Protein AF-A0A937C5E1-F1 (afdb_monomer)

Foldseek 3Di:
DWFWDADQQRTPFTWDWDQDPPAWIFTDGLVQWDFPDRPPWTWTARPVQRKIWIWHDDPFKIWIDIDSRVVRTPGRVVVVDDIDIGGNVPSDRD

Sequence (94 aa):
MLDLQVTKAEVKRFSAEVNIPKQGLCRFDMKNFQQTALLPNVVLTDVASGCVVRMWEQEKSVTVAFNACQSMCGGDAFSYLWPIVVDTRNGRCS

Solvent-accessible surface area (backbone atoms only — not comparable to full-atom values): 5261 Å² total; per-residue (Å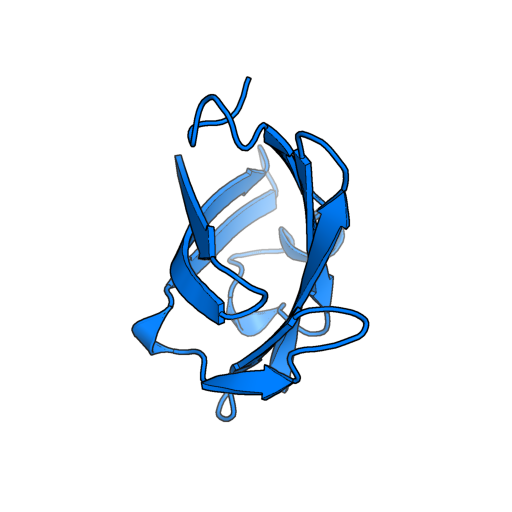²): 90,58,42,62,40,72,57,96,57,37,80,79,44,46,35,39,41,52,78,39,94,94,34,33,39,32,58,47,54,47,92,63,43,43,79,78,40,44,74,96,41,26,28,34,35,20,84,89,73,58,22,34,40,39,35,40,84,51,101,60,33,34,42,40,38,78,40,68,42,55,90,42,24,39,83,59,20,49,88,70,62,69,69,46,74,37,45,66,88,61,46,45,73,132

Structure (mmCIF, N/CA/C/O backbone):
data_AF-A0A937C5E1-F1
#
_entry.id   AF-A0A937C5E1-F1
#
loop_
_atom_site.group_PDB
_atom_site.id
_atom_site.type_symbol
_atom_site.label_atom_id
_atom_site.label_alt_id
_atom_site.label_comp_id
_atom_site.label_asym_id
_atom_site.label_entity_id
_atom_site.label_seq_id
_atom_site.pdbx_PDB_ins_code
_atom_site.Cartn_x
_atom_site.Cartn_y
_atom_site.Cartn_z
_atom_site.occupancy
_atom_site.B_iso_or_equiv
_atom_site.auth_seq_id
_atom_site.auth_comp_id
_atom_site.auth_asym_id
_atom_site.auth_atom_id
_atom_site.pdbx_PDB_model_num
ATOM 1 N N . MET A 1 1 ? 5.158 11.076 -0.513 1.00 76.81 1 MET A N 1
ATOM 2 C CA . MET A 1 1 ? 4.165 11.624 0.448 1.00 76.81 1 MET A CA 1
ATOM 3 C C . MET A 1 1 ? 3.212 10.512 0.854 1.00 76.81 1 MET A C 1
ATOM 5 O O . MET A 1 1 ? 2.848 9.737 -0.018 1.00 76.81 1 MET A O 1
ATOM 9 N N . LEU A 1 2 ? 2.815 10.424 2.126 1.00 86.62 2 LEU A N 1
ATOM 10 C CA . LEU A 1 2 ? 1.850 9.431 2.609 1.00 86.62 2 LEU A CA 1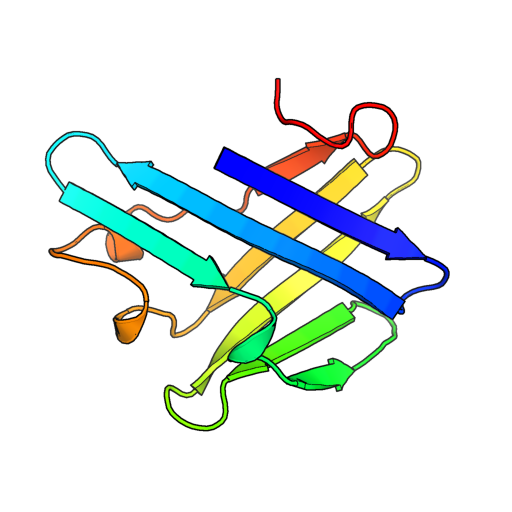
ATOM 11 C C . LEU A 1 2 ? 0.641 10.118 3.256 1.00 86.62 2 LEU A C 1
ATOM 13 O O . LEU A 1 2 ? 0.832 10.989 4.100 1.00 86.62 2 LEU A O 1
ATOM 17 N N . ASP A 1 3 ? -0.561 9.702 2.860 1.00 89.81 3 ASP A N 1
ATOM 18 C CA . ASP A 1 3 ? -1.850 10.011 3.487 1.00 89.81 3 ASP A CA 1
ATOM 19 C C . ASP A 1 3 ? -2.611 8.696 3.691 1.00 89.81 3 ASP A C 1
ATOM 21 O O . ASP A 1 3 ? -2.839 7.936 2.743 1.00 89.81 3 ASP A O 1
ATOM 25 N N . LEU A 1 4 ? -2.967 8.410 4.939 1.00 90.62 4 LEU A N 1
ATOM 26 C CA . LEU A 1 4 ? -3.670 7.196 5.325 1.00 90.62 4 LEU A CA 1
ATOM 27 C C . LEU A 1 4 ? -4.701 7.526 6.401 1.00 90.62 4 LEU A C 1
ATOM 29 O O . LEU A 1 4 ? -4.359 8.019 7.475 1.00 90.62 4 LEU A O 1
ATOM 33 N N . GLN A 1 5 ? -5.958 7.184 6.132 1.00 89.94 5 GLN A N 1
ATOM 34 C CA . GLN A 1 5 ? -7.020 7.184 7.128 1.00 89.94 5 GLN A CA 1
ATOM 35 C C . GLN A 1 5 ? -7.731 5.834 7.103 1.00 89.94 5 GLN A C 1
ATOM 37 O O . GLN A 1 5 ? -8.396 5.496 6.122 1.00 89.94 5 GLN A O 1
ATOM 42 N N . VAL A 1 6 ? -7.640 5.108 8.215 1.00 87.88 6 VAL A N 1
ATOM 43 C CA . VAL A 1 6 ? -8.411 3.889 8.476 1.00 87.88 6 VAL A CA 1
ATOM 44 C C . VAL A 1 6 ? -9.343 4.160 9.653 1.00 87.88 6 VAL A C 1
ATOM 46 O O . VAL A 1 6 ? -8.989 4.865 10.598 1.00 87.88 6 VAL A O 1
ATOM 49 N N . THR A 1 7 ? -10.584 3.696 9.579 1.00 86.69 7 THR A N 1
ATOM 50 C CA . THR A 1 7 ? -11.563 3.846 10.659 1.00 86.69 7 THR A CA 1
ATOM 51 C C . THR A 1 7 ? -12.383 2.576 10.754 1.00 86.69 7 THR A C 1
ATOM 53 O O . THR A 1 7 ? -13.109 2.256 9.819 1.00 86.69 7 THR A O 1
ATOM 56 N N . LYS A 1 8 ? -12.286 1.865 11.885 1.00 86.19 8 LYS A N 1
ATOM 57 C CA . LYS A 1 8 ? -12.981 0.584 12.107 1.00 86.19 8 LYS A CA 1
ATOM 58 C C . LYS A 1 8 ? -12.709 -0.423 10.973 1.00 86.19 8 LYS A C 1
ATOM 60 O O . LYS A 1 8 ? -13.654 -0.974 10.416 1.00 86.19 8 LYS A O 1
ATOM 65 N N . ALA A 1 9 ? -11.437 -0.625 10.615 1.00 88.19 9 ALA A N 1
ATOM 66 C CA . ALA A 1 9 ? -11.017 -1.478 9.502 1.00 88.19 9 ALA A CA 1
ATOM 67 C C . ALA A 1 9 ? -11.526 -1.059 8.106 1.00 88.19 9 ALA A C 1
ATOM 69 O O . ALA A 1 9 ? -11.459 -1.836 7.156 1.00 88.19 9 ALA A O 1
ATOM 70 N N . GLU A 1 10 ? -12.022 0.167 7.941 1.00 90.44 10 GLU A N 1
ATOM 71 C CA . GLU A 1 10 ? -12.423 0.714 6.645 1.00 90.44 10 GLU A CA 1
ATOM 72 C C . GLU A 1 10 ? -11.435 1.793 6.196 1.00 90.44 10 GLU A C 1
ATOM 74 O O . GLU A 1 10 ? -11.174 2.752 6.931 1.00 90.44 10 GLU A O 1
ATOM 79 N N . VAL A 1 11 ? -10.887 1.657 4.987 1.00 92.00 11 VAL A N 1
ATOM 80 C CA . VAL A 1 11 ? -9.992 2.669 4.416 1.00 92.00 11 VAL A CA 1
ATOM 81 C C . VAL A 1 11 ? -10.826 3.834 3.902 1.00 92.00 11 VAL A C 1
ATOM 83 O O . VAL A 1 11 ? -11.611 3.693 2.969 1.00 92.00 11 VAL A O 1
ATOM 86 N N . LYS A 1 12 ? -10.639 5.012 4.497 1.00 92.06 12 LYS A N 1
ATOM 87 C CA . LYS A 1 12 ? -11.287 6.259 4.064 1.00 92.06 12 LYS A CA 1
ATOM 88 C C . LYS A 1 12 ? -10.420 7.060 3.104 1.00 92.06 12 LYS A C 1
ATOM 90 O O . LYS A 1 12 ? -10.956 7.732 2.228 1.00 92.06 12 LYS A O 1
ATOM 95 N N . ARG A 1 13 ? -9.097 7.003 3.277 1.00 91.75 13 ARG A N 1
ATOM 96 C CA . ARG A 1 13 ? -8.107 7.604 2.376 1.00 91.75 13 ARG A CA 1
ATOM 97 C C . ARG A 1 13 ? -6.850 6.755 2.345 1.00 91.75 13 ARG A C 1
ATOM 99 O O . ARG A 1 13 ? -6.394 6.300 3.394 1.00 91.75 13 ARG A O 1
ATOM 106 N N . PHE A 1 14 ? -6.288 6.588 1.155 1.00 93.00 14 PHE A N 1
ATOM 107 C CA . PHE A 1 14 ? -4.990 5.960 0.962 1.00 93.00 14 PHE A CA 1
ATOM 108 C C . PHE A 1 14 ? -4.277 6.559 -0.253 1.00 93.00 14 PHE A C 1
ATOM 110 O O . PHE A 1 14 ? -4.710 6.410 -1.393 1.00 93.00 14 PHE A O 1
ATOM 117 N N . SER A 1 15 ? -3.167 7.240 -0.008 1.00 92.81 15 SER A N 1
ATOM 118 C CA . SER A 1 15 ? -2.265 7.714 -1.051 1.00 92.81 15 SER A CA 1
ATOM 119 C C . SER A 1 15 ? -0.840 7.602 -0.546 1.00 92.81 15 SER A C 1
ATOM 121 O O . SER A 1 15 ? -0.493 8.207 0.466 1.00 92.81 15 SER A O 1
ATOM 123 N N . ALA A 1 16 ? 0.001 6.860 -1.256 1.00 92.81 16 ALA A N 1
ATOM 124 C CA . ALA A 1 16 ? 1.396 6.676 -0.888 1.00 92.81 16 ALA A CA 1
ATOM 125 C C . ALA A 1 16 ? 2.299 6.920 -2.093 1.00 92.81 16 ALA A C 1
ATOM 127 O O . ALA A 1 16 ? 2.106 6.359 -3.166 1.00 92.81 16 ALA A O 1
ATOM 128 N N . GLU A 1 17 ? 3.321 7.739 -1.898 1.00 94.12 17 GLU A N 1
ATOM 129 C CA . GLU A 1 17 ? 4.421 7.904 -2.834 1.00 94.12 17 GLU A CA 1
ATOM 130 C C . GLU A 1 17 ? 5.732 7.645 -2.089 1.00 94.12 17 GLU A C 1
ATOM 132 O O . GLU A 1 17 ? 6.079 8.389 -1.160 1.00 94.12 17 GLU A O 1
ATOM 137 N N . VAL A 1 18 ? 6.422 6.580 -2.501 1.00 93.31 18 VAL A N 1
ATOM 138 C CA . VAL A 1 18 ? 7.667 6.086 -1.904 1.00 93.31 18 VAL A CA 1
ATOM 139 C C . VAL A 1 18 ? 8.791 6.279 -2.912 1.00 93.31 18 VAL A C 1
ATOM 141 O O . VAL A 1 18 ? 8.848 5.592 -3.932 1.00 93.31 18 VAL A O 1
ATOM 144 N N . ASN A 1 19 ? 9.661 7.251 -2.640 1.00 94.06 19 ASN A N 1
ATOM 145 C CA . ASN A 1 19 ? 10.828 7.537 -3.467 1.00 94.06 19 ASN A CA 1
ATOM 146 C C . ASN A 1 19 ? 12.021 6.709 -2.990 1.00 94.06 19 ASN A C 1
ATOM 148 O O . ASN A 1 19 ? 12.399 6.799 -1.823 1.00 94.06 19 ASN A O 1
ATOM 152 N N . ILE A 1 20 ? 12.621 5.940 -3.896 1.00 93.81 20 ILE A N 1
ATOM 153 C CA . ILE A 1 20 ? 13.742 5.047 -3.608 1.00 93.81 20 ILE A CA 1
ATOM 154 C C . ILE A 1 20 ? 14.963 5.551 -4.395 1.00 93.81 20 ILE A C 1
ATOM 156 O O . ILE A 1 20 ? 15.009 5.427 -5.627 1.00 93.81 20 ILE A O 1
ATOM 160 N N . PRO A 1 21 ? 15.937 6.192 -3.716 1.00 93.00 21 PRO A N 1
ATOM 161 C CA . PRO A 1 21 ? 17.015 6.915 -4.381 1.00 93.00 21 PRO A CA 1
ATOM 162 C C . PRO A 1 21 ? 17.880 6.036 -5.292 1.00 93.00 21 PRO A C 1
ATOM 164 O O . PRO A 1 21 ? 18.683 5.247 -4.803 1.00 93.00 21 PRO A O 1
ATOM 167 N N . LYS A 1 22 ? 17.829 6.315 -6.604 1.00 93.50 22 LYS A N 1
ATOM 168 C CA . LYS A 1 22 ? 18.496 5.601 -7.720 1.00 93.50 22 LYS A CA 1
ATOM 169 C C . LYS A 1 22 ? 17.733 4.392 -8.284 1.00 93.50 22 LYS A C 1
ATOM 171 O O . LYS A 1 22 ? 18.156 3.883 -9.315 1.00 93.50 22 LYS A O 1
ATOM 176 N N . GLN A 1 23 ? 16.624 3.961 -7.681 1.00 95.06 23 GLN A N 1
ATOM 177 C CA . GLN A 1 23 ? 15.840 2.805 -8.153 1.00 95.06 23 GLN A CA 1
ATOM 178 C C . GLN A 1 23 ? 14.510 3.219 -8.778 1.00 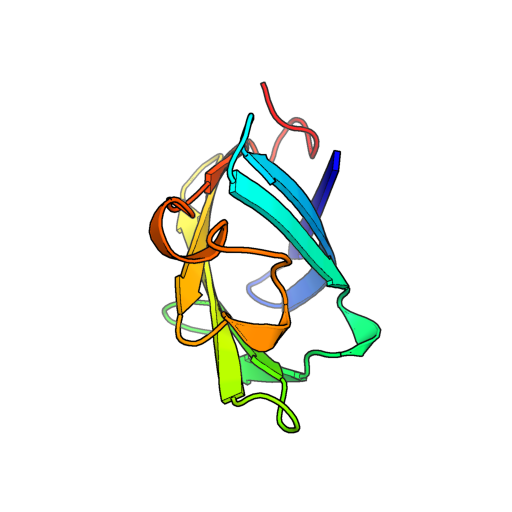95.06 23 GLN A C 1
ATOM 180 O O . GLN A 1 23 ? 14.050 2.564 -9.711 1.00 95.06 23 GLN A O 1
ATOM 185 N N . GLY A 1 24 ? 13.918 4.316 -8.298 1.00 95.62 24 GLY A N 1
ATOM 186 C CA . GLY A 1 24 ? 12.699 4.884 -8.860 1.00 95.62 24 GLY A CA 1
ATOM 187 C C . GLY A 1 24 ? 11.697 5.304 -7.793 1.00 95.62 24 GLY A C 1
ATOM 188 O O . GLY A 1 24 ? 12.052 5.656 -6.671 1.00 95.62 24 GLY A O 1
ATOM 189 N N . LEU A 1 25 ? 10.425 5.280 -8.172 1.00 95.81 25 LEU A N 1
ATOM 190 C CA . LEU A 1 25 ? 9.312 5.784 -7.378 1.00 95.81 25 LEU A CA 1
ATOM 191 C C . LEU A 1 25 ? 8.150 4.802 -7.468 1.00 95.81 25 LEU A C 1
ATOM 193 O O . LEU A 1 25 ? 7.794 4.388 -8.571 1.00 95.81 25 LEU A O 1
ATOM 197 N N . CYS A 1 26 ? 7.532 4.491 -6.336 1.00 96.38 26 CYS A N 1
ATOM 198 C CA . CYS A 1 26 ? 6.260 3.779 -6.293 1.00 96.38 26 CYS A CA 1
ATOM 199 C C . CYS A 1 26 ? 5.131 4.748 -5.944 1.00 96.38 26 CYS A C 1
ATOM 201 O O . CYS A 1 26 ? 5.274 5.544 -5.012 1.00 96.38 26 CYS A O 1
ATOM 203 N N . ARG A 1 27 ? 4.017 4.678 -6.680 1.00 95.75 27 ARG A N 1
ATOM 204 C CA . ARG A 1 27 ? 2.823 5.504 -6.459 1.00 95.75 27 ARG A CA 1
ATOM 205 C C . ARG A 1 27 ? 1.594 4.634 -6.277 1.00 95.75 27 ARG A C 1
ATOM 207 O O . ARG A 1 27 ? 1.276 3.816 -7.129 1.00 95.75 27 ARG A O 1
ATOM 214 N N . PHE A 1 28 ? 0.868 4.884 -5.200 1.00 95.19 28 PHE A N 1
ATOM 215 C CA . PHE A 1 28 ? -0.358 4.195 -4.833 1.00 95.19 28 PHE A CA 1
ATOM 216 C C . PHE A 1 28 ? -1.453 5.233 -4.629 1.00 95.19 28 PHE A C 1
ATOM 218 O O . PHE A 1 28 ? -1.275 6.170 -3.853 1.00 95.19 28 PHE A O 1
ATOM 225 N N . ASP A 1 29 ? -2.575 5.060 -5.320 1.00 92.62 29 ASP A N 1
ATOM 226 C CA . ASP A 1 29 ? -3.734 5.948 -5.253 1.00 92.62 29 ASP A CA 1
ATOM 227 C C . ASP A 1 29 ? -4.978 5.095 -5.008 1.00 92.62 29 ASP A C 1
ATOM 229 O O . ASP A 1 29 ? -5.246 4.171 -5.780 1.00 92.62 29 ASP A O 1
ATOM 233 N N . MET A 1 30 ? -5.722 5.399 -3.940 1.00 91.31 30 MET A N 1
ATOM 234 C CA . MET A 1 30 ? -6.930 4.679 -3.527 1.00 91.31 30 MET A CA 1
ATOM 235 C C . MET A 1 30 ? -7.916 4.439 -4.670 1.00 91.31 30 MET A C 1
ATOM 237 O O . MET A 1 30 ? -8.561 3.398 -4.674 1.00 91.31 30 MET A O 1
ATOM 241 N N . LYS A 1 31 ? -8.021 5.343 -5.655 1.00 92.50 31 LYS A N 1
ATOM 242 C CA . LYS A 1 31 ? -8.965 5.187 -6.778 1.00 92.50 31 LYS A CA 1
ATOM 243 C C . LYS A 1 31 ? -8.731 3.920 -7.613 1.00 92.50 31 LYS A C 1
ATOM 245 O O . LYS A 1 31 ? -9.645 3.470 -8.295 1.00 92.50 31 LYS A O 1
ATOM 250 N N . ASN A 1 32 ? -7.518 3.367 -7.567 1.00 90.56 32 ASN A N 1
ATOM 251 C CA . ASN A 1 32 ? -7.144 2.151 -8.288 1.00 90.56 32 ASN A CA 1
ATOM 252 C C . ASN A 1 32 ? -7.431 0.880 -7.475 1.00 90.56 32 ASN A C 1
ATOM 254 O O . ASN A 1 32 ? -7.305 -0.222 -7.996 1.00 90.56 32 ASN A O 1
ATOM 258 N N . PHE A 1 33 ? -7.786 1.014 -6.196 1.00 95.62 33 PHE A N 1
ATOM 259 C CA . PHE A 1 33 ? -7.922 -0.106 -5.281 1.00 95.62 33 PHE A CA 1
ATOM 260 C C . PHE A 1 33 ? -9.364 -0.298 -4.830 1.00 95.62 33 PHE A C 1
ATOM 262 O O . PHE A 1 33 ? -10.092 0.648 -4.538 1.00 95.62 33 PHE A O 1
ATOM 269 N N . GLN A 1 34 ? -9.744 -1.560 -4.685 1.00 96.06 34 GLN A N 1
ATOM 270 C CA . GLN A 1 34 ? -10.966 -1.968 -4.010 1.00 96.06 34 GLN A CA 1
ATOM 271 C C . GLN A 1 34 ? -10.609 -2.629 -2.686 1.00 96.06 34 GLN A C 1
ATOM 273 O O . GLN A 1 34 ? -9.662 -3.413 -2.611 1.00 96.06 34 GLN A O 1
ATOM 278 N N . GLN A 1 35 ? -11.367 -2.328 -1.635 1.00 96.06 35 GLN A N 1
ATOM 279 C CA . GLN A 1 35 ? -11.194 -3.010 -0.362 1.00 96.06 35 GLN A CA 1
ATOM 280 C C . GLN A 1 35 ? -11.840 -4.397 -0.427 1.00 96.06 35 GLN A C 1
ATOM 282 O O . GLN A 1 35 ? -13.055 -4.517 -0.555 1.00 96.06 35 GLN A O 1
ATOM 287 N N . THR A 1 36 ? -11.018 -5.442 -0.350 1.00 96.44 36 THR A N 1
ATOM 288 C CA . THR A 1 36 ? -11.429 -6.845 -0.514 1.00 96.44 36 THR A CA 1
ATOM 289 C C . THR A 1 36 ? -11.503 -7.609 0.807 1.00 96.44 36 THR A C 1
ATOM 291 O O . THR A 1 36 ? -12.140 -8.658 0.866 1.00 96.44 36 THR A O 1
ATOM 294 N N . ALA A 1 37 ? -10.907 -7.085 1.883 1.00 95.38 37 ALA A N 1
ATOM 295 C CA . ALA A 1 37 ? -11.063 -7.619 3.236 1.00 95.38 37 ALA A CA 1
ATOM 296 C C . ALA A 1 37 ? -10.995 -6.516 4.306 1.00 95.38 37 ALA A C 1
ATOM 298 O O . ALA A 1 37 ? -10.364 -5.474 4.102 1.00 95.38 37 ALA A O 1
ATOM 299 N N . LEU A 1 38 ? -11.647 -6.761 5.449 1.00 92.94 38 LEU A N 1
ATOM 300 C CA . LEU A 1 38 ? -11.651 -5.867 6.615 1.00 92.94 38 LEU A CA 1
ATOM 301 C C . LEU A 1 38 ? -10.833 -6.435 7.787 1.00 92.94 38 LEU A C 1
ATOM 303 O O . LEU A 1 38 ? -9.989 -5.743 8.342 1.00 92.94 38 LEU A O 1
ATOM 307 N N . LEU A 1 39 ? -11.076 -7.691 8.177 1.00 88.88 39 LEU A N 1
ATOM 308 C CA . LEU A 1 39 ? -10.445 -8.337 9.336 1.00 88.88 39 LEU A CA 1
ATOM 309 C C . LEU A 1 39 ? -9.863 -9.708 8.948 1.00 88.88 39 LEU A C 1
ATOM 311 O O . LEU A 1 39 ? -10.411 -10.356 8.055 1.00 88.88 39 LEU A O 1
ATOM 315 N N . PRO A 1 40 ? -8.784 -10.182 9.610 1.00 86.12 40 PRO A N 1
ATOM 316 C CA . PRO A 1 40 ? -8.040 -9.537 10.706 1.00 86.12 40 PRO A CA 1
ATOM 317 C C . PRO A 1 40 ? -7.062 -8.442 10.244 1.00 86.12 40 PRO A C 1
ATOM 319 O O . PRO A 1 40 ? -6.458 -7.771 11.072 1.00 86.12 40 PRO A O 1
ATOM 322 N N . ASN A 1 41 ? -6.887 -8.273 8.934 1.00 91.62 41 ASN A N 1
ATOM 323 C CA . ASN A 1 41 ? -6.177 -7.153 8.328 1.00 91.62 41 ASN A CA 1
ATOM 324 C C . ASN A 1 41 ? -7.005 -6.588 7.182 1.00 91.62 41 ASN A C 1
ATOM 326 O O . ASN A 1 41 ? -7.749 -7.313 6.517 1.00 91.62 41 ASN A O 1
ATOM 330 N N . VAL A 1 42 ? -6.842 -5.293 6.958 1.00 95.44 42 VAL A N 1
ATOM 331 C CA . VAL A 1 42 ? -7.479 -4.592 5.854 1.00 95.44 42 VAL A CA 1
ATOM 332 C C . VAL A 1 42 ? -6.700 -4.895 4.584 1.00 95.44 42 VAL A C 1
ATOM 334 O O . VAL A 1 42 ? -5.469 -4.819 4.573 1.00 95.44 42 VAL A O 1
ATOM 337 N N . VAL A 1 43 ? -7.406 -5.239 3.511 1.00 97.31 43 VAL A N 1
ATOM 338 C CA . VAL A 1 43 ? -6.788 -5.568 2.224 1.00 97.31 43 VAL A CA 1
ATOM 339 C C . VAL A 1 43 ? -7.388 -4.701 1.135 1.00 97.31 43 VAL A C 1
ATOM 341 O O . VAL A 1 43 ? -8.598 -4.704 0.921 1.00 97.31 43 VAL A O 1
ATOM 344 N N . LEU A 1 44 ? -6.519 -3.985 0.432 1.00 97.19 44 LEU A N 1
ATOM 345 C CA . LEU A 1 44 ? -6.815 -3.268 -0.796 1.00 97.19 44 LEU A CA 1
ATOM 346 C C . LEU A 1 44 ? -6.227 -4.044 -1.974 1.00 97.19 44 LEU A C 1
ATOM 348 O O . LEU A 1 44 ? -5.078 -4.475 -1.921 1.00 97.19 44 LEU A O 1
ATOM 352 N N . THR A 1 45 ? -7.004 -4.242 -3.033 1.00 97.69 45 THR A N 1
ATOM 353 C CA . THR A 1 45 ? -6.574 -4.939 -4.252 1.00 97.69 45 THR A CA 1
ATOM 354 C C . THR A 1 45 ? -6.872 -4.085 -5.473 1.00 97.69 45 THR A C 1
ATOM 356 O O . THR A 1 45 ? -7.997 -3.618 -5.639 1.00 97.69 45 THR A O 1
ATOM 359 N N . ASP A 1 46 ? -5.873 -3.887 -6.325 1.00 96.94 46 ASP A N 1
ATOM 360 C CA . ASP A 1 46 ? -6.076 -3.376 -7.676 1.00 96.94 46 ASP A CA 1
ATOM 361 C C . ASP A 1 46 ? -6.323 -4.568 -8.604 1.00 96.94 46 ASP A C 1
ATOM 363 O O . ASP A 1 46 ? -5.461 -5.427 -8.784 1.00 96.94 46 ASP A O 1
ATOM 367 N N . VAL A 1 47 ? -7.522 -4.631 -9.181 1.00 90.56 47 VAL A N 1
ATOM 368 C CA . VAL A 1 47 ? -7.948 -5.735 -10.051 1.00 90.56 47 VAL A CA 1
ATOM 369 C C . VAL A 1 47 ? -7.177 -5.739 -11.374 1.00 90.56 47 VAL A C 1
ATOM 371 O O . VAL A 1 47 ? -6.985 -6.802 -11.958 1.00 90.56 47 VAL A O 1
ATOM 374 N N . ALA A 1 48 ? -6.713 -4.577 -11.846 1.00 92.56 48 ALA A N 1
ATOM 375 C CA . ALA A 1 48 ? -6.012 -4.472 -13.121 1.00 92.56 48 ALA A CA 1
ATOM 376 C C . ALA A 1 48 ? -4.575 -5.002 -13.036 1.00 92.56 48 ALA A C 1
ATOM 378 O O . ALA A 1 48 ? -4.112 -5.676 -13.955 1.00 92.56 48 ALA A O 1
ATOM 379 N N . SER A 1 49 ? -3.869 -4.707 -11.941 1.00 93.81 49 SER A N 1
ATOM 380 C CA . SER A 1 49 ? -2.475 -5.126 -11.750 1.00 93.81 49 SER A CA 1
ATOM 381 C C . SER A 1 49 ? -2.296 -6.373 -10.886 1.00 93.81 49 SER A C 1
ATOM 383 O O . SER A 1 49 ? -1.248 -7.012 -10.947 1.00 93.81 49 SER A O 1
ATOM 385 N N . GLY A 1 50 ? -3.280 -6.710 -10.051 1.00 94.94 50 GLY A N 1
ATOM 386 C CA . GLY A 1 50 ? -3.120 -7.697 -8.986 1.00 94.94 50 GLY A CA 1
ATOM 387 C C . GLY A 1 50 ? -2.311 -7.186 -7.788 1.00 94.94 50 GLY A C 1
ATOM 388 O O . GLY A 1 50 ? -2.009 -7.975 -6.894 1.00 94.94 50 GLY A O 1
ATOM 389 N N . CYS A 1 51 ? -1.967 -5.892 -7.736 1.00 97.12 51 CYS A N 1
ATOM 390 C CA . CYS A 1 51 ? -1.292 -5.293 -6.586 1.00 97.12 51 CYS A CA 1
ATOM 391 C C . CYS A 1 51 ? -2.185 -5.376 -5.346 1.00 97.12 51 CYS A C 1
ATOM 393 O O . CYS A 1 51 ? -3.338 -4.936 -5.349 1.00 97.12 51 CYS A O 1
ATOM 395 N N . VAL A 1 52 ? -1.626 -5.920 -4.267 1.00 97.50 52 VAL A N 1
ATOM 396 C CA . VAL A 1 52 ? -2.290 -6.075 -2.976 1.00 97.50 52 VAL A CA 1
ATOM 397 C C . VAL A 1 52 ? -1.571 -5.227 -1.938 1.00 97.50 52 VAL A C 1
ATOM 399 O O . VAL A 1 52 ? -0.375 -5.396 -1.698 1.00 97.50 52 VAL A O 1
ATOM 402 N N . VAL A 1 53 ? -2.319 -4.346 -1.283 1.00 96.81 53 VAL A N 1
ATOM 403 C CA . VAL A 1 53 ? -1.852 -3.566 -0.138 1.00 96.81 53 VAL A CA 1
ATOM 404 C C . VAL A 1 53 ? -2.552 -4.073 1.112 1.00 96.81 53 VAL A C 1
ATOM 406 O O . VAL A 1 53 ? -3.779 -4.107 1.182 1.00 96.81 53 VAL A O 1
ATOM 409 N N . ARG A 1 54 ? -1.768 -4.483 2.106 1.00 96.62 54 ARG A N 1
ATOM 410 C CA . ARG A 1 54 ? -2.267 -5.019 3.376 1.00 96.62 54 ARG A CA 1
ATOM 411 C C . ARG A 1 54 ? -1.973 -4.046 4.498 1.00 96.62 54 ARG A C 1
ATOM 413 O O . ARG A 1 54 ? -0.869 -3.509 4.557 1.00 96.62 54 ARG A O 1
ATOM 420 N N . MET A 1 55 ? -2.943 -3.842 5.381 1.00 94.75 55 MET A N 1
ATOM 421 C CA . MET A 1 55 ? -2.815 -2.933 6.510 1.00 94.75 55 MET A CA 1
ATOM 422 C C . MET A 1 55 ? -3.171 -3.635 7.818 1.00 94.75 55 MET A C 1
ATOM 424 O O . MET A 1 55 ? -4.229 -4.257 7.936 1.00 94.75 55 MET A O 1
ATOM 428 N N . TRP A 1 56 ? -2.294 -3.500 8.809 1.00 92.88 56 TRP A N 1
ATOM 429 C CA . TRP A 1 56 ? -2.509 -3.996 10.165 1.00 92.88 56 TRP A CA 1
ATOM 430 C C . TRP A 1 56 ? -2.587 -2.814 11.118 1.00 92.88 56 TRP A C 1
ATOM 432 O O . TRP A 1 56 ? -1.590 -2.117 11.318 1.00 92.88 56 TRP A O 1
ATOM 442 N N . GLU A 1 57 ? -3.770 -2.598 11.691 1.00 87.44 57 GLU A N 1
ATOM 443 C CA . GLU A 1 57 ? -3.963 -1.638 12.774 1.00 87.44 57 GLU A CA 1
ATOM 444 C C . GLU A 1 57 ? -3.349 -2.205 14.065 1.00 87.44 57 GLU A C 1
ATOM 446 O O . GLU A 1 57 ? -3.647 -3.320 14.492 1.00 87.44 57 GLU A O 1
ATOM 451 N N . GLN A 1 58 ? -2.464 -1.427 14.674 1.00 86.25 58 GLN A N 1
ATOM 452 C CA . GLN A 1 58 ? -1.892 -1.627 16.002 1.00 86.25 58 GLN A CA 1
ATOM 453 C C . GLN A 1 58 ? -2.357 -0.461 16.888 1.00 86.25 58 GLN A C 1
ATOM 455 O O . GLN A 1 58 ? -2.951 0.491 16.386 1.00 86.25 58 GLN A O 1
ATOM 460 N N . GLU A 1 59 ? -2.079 -0.483 18.196 1.00 84.19 59 GLU A N 1
ATOM 461 C CA . GLU A 1 59 ? -2.643 0.504 19.140 1.00 84.19 59 GLU A CA 1
ATOM 462 C C . GLU A 1 59 ? -2.537 1.973 18.684 1.00 84.19 59 GLU A C 1
ATOM 464 O O . GLU A 1 59 ? -3.454 2.759 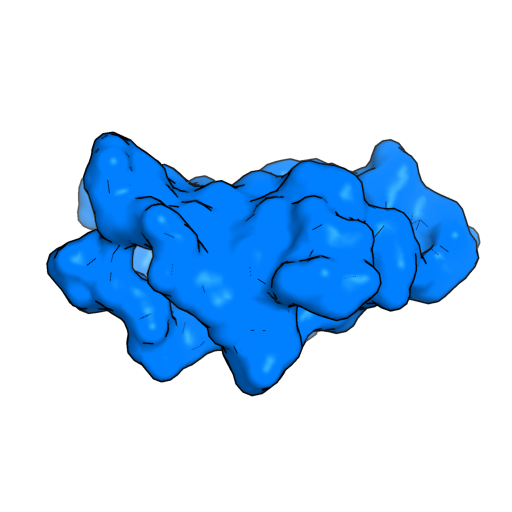18.914 1.00 84.19 59 GLU A O 1
ATOM 469 N N . LYS A 1 60 ? -1.413 2.366 18.071 1.00 86.75 60 LYS A N 1
ATOM 470 C CA . LYS A 1 60 ? -1.131 3.757 17.658 1.00 86.75 60 LYS A CA 1
ATOM 471 C C . LYS A 1 60 ? -0.502 3.857 16.270 1.00 86.75 60 LYS A C 1
ATOM 473 O O . LYS A 1 60 ? -0.015 4.915 15.885 1.00 86.75 60 LYS A O 1
ATOM 478 N N . SER A 1 61 ? -0.469 2.760 15.528 1.00 89.69 61 SER A N 1
ATOM 479 C CA . SER A 1 61 ? 0.20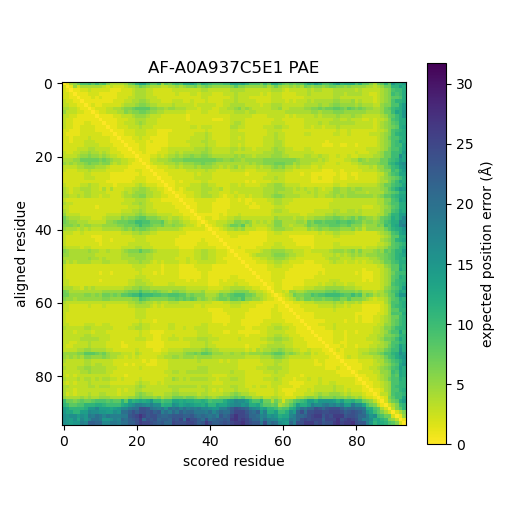1 2.707 14.236 1.00 89.69 61 SER A CA 1
ATOM 480 C C . SER A 1 61 ? -0.522 1.786 13.275 1.00 89.69 61 SER A C 1
ATOM 482 O O . SER A 1 61 ? -1.228 0.869 13.683 1.00 89.69 61 SER A O 1
ATOM 484 N N . VAL A 1 62 ? -0.321 2.016 11.986 1.00 90.88 62 VAL A N 1
ATOM 485 C CA . VAL A 1 62 ? -0.737 1.107 10.926 1.00 90.88 62 VAL A CA 1
ATOM 486 C C . VAL A 1 62 ? 0.504 0.659 10.179 1.00 90.88 62 VAL A C 1
ATOM 488 O O . VAL A 1 62 ? 1.260 1.487 9.673 1.00 90.88 62 VAL A O 1
ATOM 491 N N . THR A 1 63 ? 0.720 -0.650 10.105 1.00 93.31 63 THR A N 1
ATOM 492 C CA . THR A 1 63 ? 1.731 -1.217 9.206 1.00 93.31 63 THR A CA 1
ATOM 493 C C . THR A 1 63 ? 1.096 -1.429 7.841 1.00 93.31 63 THR A C 1
ATOM 495 O O . THR A 1 63 ? 0.049 -2.063 7.765 1.00 93.31 63 THR A O 1
ATOM 498 N N . VAL A 1 64 ? 1.722 -0.931 6.777 1.00 94.81 64 VAL A N 1
ATOM 499 C CA . VAL A 1 64 ? 1.274 -1.083 5.389 1.00 94.81 64 VAL A CA 1
ATOM 500 C C . VAL A 1 64 ? 2.313 -1.892 4.620 1.00 94.81 64 VAL A C 1
ATOM 502 O O . VAL A 1 64 ? 3.474 -1.493 4.542 1.00 94.81 64 VAL A O 1
ATOM 505 N N . ALA A 1 65 ? 1.905 -3.022 4.046 1.00 96.12 65 ALA A N 1
ATOM 506 C CA . ALA A 1 65 ? 2.753 -3.865 3.207 1.00 96.12 65 ALA A CA 1
ATOM 507 C C . ALA A 1 65 ? 2.215 -3.946 1.779 1.00 96.12 65 ALA A C 1
ATOM 509 O O . ALA A 1 65 ? 1.007 -3.874 1.553 1.00 96.12 65 ALA A O 1
ATOM 510 N N . PHE A 1 66 ? 3.127 -4.140 0.830 1.00 96.38 66 PHE A N 1
ATOM 511 C CA . PHE A 1 66 ? 2.852 -4.140 -0.602 1.00 96.38 66 PHE A CA 1
ATOM 512 C C . PHE A 1 66 ? 3.238 -5.494 -1.200 1.00 96.38 66 PHE A C 1
ATOM 514 O O . PHE A 1 66 ? 4.335 -5.996 -0.960 1.00 96.38 66 PHE A O 1
ATOM 521 N N . ASN A 1 67 ? 2.352 -6.093 -1.990 1.00 96.56 67 ASN A N 1
ATOM 522 C CA . ASN A 1 67 ? 2.571 -7.383 -2.636 1.00 96.56 67 ASN A CA 1
ATOM 523 C C . ASN A 1 67 ? 2.150 -7.309 -4.105 1.00 96.56 67 ASN A C 1
ATOM 525 O O . ASN A 1 67 ? 1.076 -6.803 -4.406 1.00 96.56 67 ASN A O 1
ATOM 529 N N . ALA A 1 68 ? 2.976 -7.850 -5.005 1.00 95.56 68 ALA A N 1
ATOM 530 C CA . ALA A 1 68 ? 2.714 -7.863 -6.450 1.00 95.56 68 ALA A CA 1
ATOM 531 C C . ALA A 1 68 ? 2.446 -6.463 -7.056 1.00 95.56 68 ALA A C 1
ATOM 533 O O . ALA A 1 68 ? 1.614 -6.301 -7.942 1.00 95.56 68 ALA A O 1
ATOM 534 N N . CYS A 1 69 ? 3.143 -5.433 -6.564 1.00 96.50 69 CYS A N 1
ATOM 535 C CA . CYS A 1 69 ? 2.921 -4.035 -6.946 1.00 96.50 69 CYS A CA 1
ATOM 536 C C . CYS A 1 69 ? 3.982 -3.478 -7.906 1.00 96.50 69 CYS A C 1
ATOM 538 O O . CYS A 1 69 ? 4.182 -2.267 -7.966 1.00 96.50 69 CYS A O 1
ATOM 540 N N . GLN A 1 70 ? 4.662 -4.342 -8.664 1.00 95.62 70 GLN A N 1
ATOM 541 C CA . GLN A 1 70 ? 5.697 -3.967 -9.633 1.00 95.62 70 GLN A CA 1
ATOM 542 C C . GLN A 1 70 ? 5.198 -2.901 -10.615 1.00 95.62 70 GLN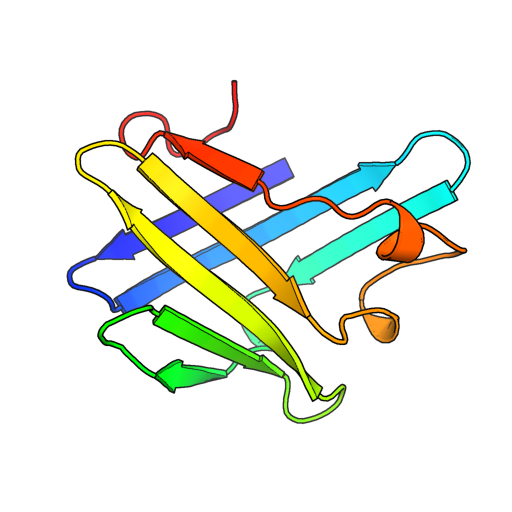 A C 1
ATOM 544 O O . GLN A 1 70 ? 5.906 -1.938 -10.881 1.00 95.62 70 GLN A O 1
ATOM 549 N N . SER A 1 71 ? 3.961 -3.027 -11.100 1.00 95.06 71 SER A N 1
ATOM 550 C CA . SER A 1 71 ? 3.350 -2.076 -12.041 1.00 95.06 71 SER A CA 1
ATOM 551 C C . SER A 1 71 ? 3.063 -0.696 -11.441 1.00 95.06 71 SER A C 1
ATOM 553 O O . SER A 1 71 ? 2.836 0.255 -12.183 1.00 95.06 71 SER A O 1
ATOM 555 N N . MET A 1 72 ? 3.059 -0.579 -10.110 1.00 94.69 72 MET A N 1
ATOM 556 C CA . MET A 1 72 ? 2.865 0.686 -9.389 1.00 94.69 72 MET A CA 1
ATOM 557 C C . MET A 1 72 ? 4.186 1.434 -9.182 1.00 94.69 72 MET A C 1
ATOM 559 O O . MET A 1 72 ? 4.204 2.539 -8.636 1.00 94.69 72 MET A O 1
ATOM 563 N N . CYS A 1 73 ? 5.296 0.826 -9.599 1.00 96.19 73 CYS A N 1
ATOM 564 C CA . CYS A 1 73 ? 6.647 1.307 -9.400 1.00 96.19 73 CYS A CA 1
ATOM 565 C C . CYS A 1 73 ? 7.342 1.546 -10.744 1.00 96.19 73 CYS A C 1
ATOM 567 O O . CYS A 1 73 ? 7.209 0.770 -11.686 1.00 96.19 73 CYS A O 1
ATOM 569 N N . GLY A 1 74 ? 8.116 2.626 -10.832 1.00 95.62 74 GLY A N 1
ATOM 570 C CA . GLY A 1 74 ? 9.053 2.844 -11.932 1.00 95.62 74 GLY A CA 1
ATOM 571 C C . GLY A 1 74 ? 10.411 2.199 -11.652 1.00 95.62 74 GLY A C 1
ATOM 572 O O . GLY A 1 74 ? 10.861 2.189 -10.505 1.00 95.62 74 GLY A O 1
ATOM 573 N N . GLY A 1 75 ? 11.087 1.721 -12.701 1.00 93.38 75 GLY A N 1
ATOM 574 C CA . GLY A 1 75 ? 12.416 1.114 -12.589 1.00 93.38 75 GLY A CA 1
ATOM 575 C C . GLY A 1 75 ? 12.403 -0.175 -11.766 1.00 93.38 75 GLY A C 1
ATOM 576 O O . GLY A 1 75 ? 11.519 -1.008 -11.937 1.00 93.38 75 GLY A O 1
ATOM 577 N N . ASP A 1 76 ? 13.374 -0.318 -10.864 1.00 94.06 76 ASP A N 1
ATOM 578 C CA . ASP A 1 76 ? 13.502 -1.471 -9.955 1.00 94.06 76 ASP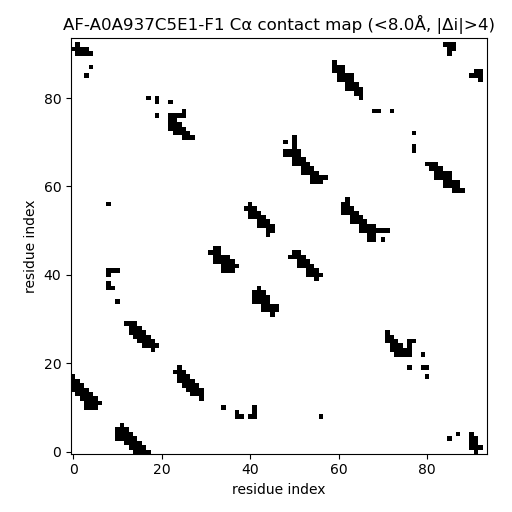 A CA 1
ATOM 579 C C . ASP A 1 76 ? 13.051 -1.133 -8.519 1.00 94.06 76 ASP A C 1
ATOM 581 O O . ASP A 1 76 ? 13.394 -1.807 -7.552 1.00 94.06 76 ASP A O 1
ATOM 585 N N . ALA A 1 77 ? 12.280 -0.055 -8.343 1.00 96.25 77 ALA A N 1
ATOM 586 C CA . ALA A 1 77 ? 11.875 0.414 -7.019 1.00 96.25 77 ALA A CA 1
ATOM 587 C C . ALA A 1 77 ? 11.128 -0.661 -6.200 1.00 96.25 77 ALA A C 1
ATOM 589 O O . ALA A 1 77 ? 11.330 -0.768 -4.992 1.00 96.25 77 ALA A O 1
ATOM 590 N N . PHE A 1 78 ? 10.324 -1.517 -6.83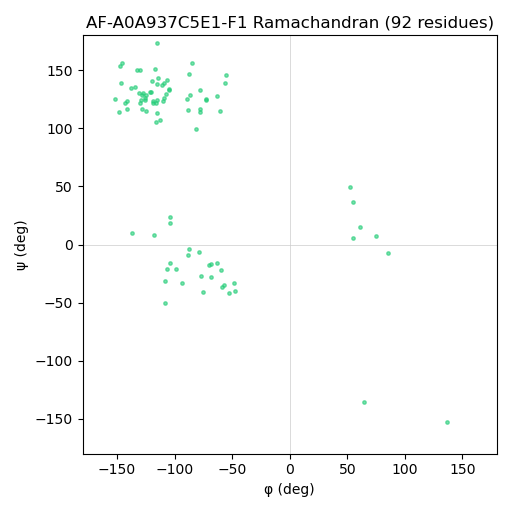6 1.00 95.50 78 PHE A N 1
ATOM 591 C CA . PHE A 1 78 ? 9.585 -2.562 -6.119 1.00 95.50 78 PHE A CA 1
ATOM 592 C C . PHE A 1 78 ? 10.493 -3.528 -5.339 1.00 95.50 78 PHE A C 1
ATOM 594 O O . PHE A 1 78 ? 10.150 -3.903 -4.220 1.00 95.50 78 PHE A O 1
ATOM 601 N N . SER A 1 79 ? 11.671 -3.872 -5.868 1.00 94.56 79 SER A N 1
ATOM 602 C CA . SER A 1 79 ? 12.636 -4.770 -5.211 1.00 94.56 79 SER A CA 1
ATOM 603 C C . SER A 1 79 ? 13.174 -4.2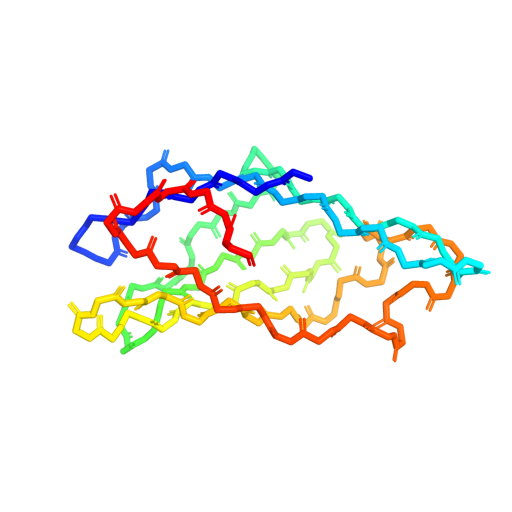22 -3.882 1.00 94.56 79 SER A C 1
ATOM 605 O O . SER A 1 79 ? 13.728 -4.966 -3.075 1.00 94.56 79 SER A O 1
ATOM 607 N N . TYR A 1 80 ? 12.982 -2.925 -3.635 1.00 94.62 80 TYR A N 1
ATOM 608 C CA . TYR A 1 80 ? 13.429 -2.207 -2.443 1.00 94.62 80 TYR A CA 1
ATOM 609 C C . TYR A 1 80 ? 12.263 -1.618 -1.637 1.00 94.62 80 TYR A C 1
ATOM 611 O O . TYR A 1 80 ? 12.482 -0.838 -0.707 1.00 94.62 80 TYR A O 1
ATOM 619 N N . LEU A 1 81 ? 11.021 -1.957 -1.992 1.00 94.56 81 LEU A N 1
ATOM 620 C CA . LEU A 1 81 ? 9.834 -1.453 -1.319 1.00 94.56 81 LEU A CA 1
ATOM 621 C C . LEU A 1 81 ? 9.565 -2.255 -0.039 1.00 94.56 81 LEU A C 1
ATOM 623 O O . LEU A 1 81 ? 8.980 -3.336 -0.065 1.00 94.56 81 LEU A O 1
ATOM 627 N N . TRP A 1 82 ? 9.977 -1.697 1.095 1.00 93.00 82 TRP A N 1
ATOM 628 C CA . TRP A 1 82 ? 9.732 -2.276 2.416 1.00 93.00 82 TRP A CA 1
ATOM 629 C C . TRP A 1 82 ? 8.352 -1.891 2.971 1.00 93.00 82 TRP A C 1
ATOM 631 O O . TRP A 1 82 ? 7.803 -0.852 2.589 1.00 93.00 82 TRP A O 1
ATOM 641 N N . PRO A 1 83 ? 7.786 -2.686 3.900 1.00 94.38 83 PRO A N 1
ATOM 642 C CA . PRO A 1 83 ? 6.615 -2.272 4.661 1.00 94.38 83 PRO A CA 1
ATOM 643 C C . PRO A 1 83 ? 6.864 -0.949 5.393 1.00 94.38 83 PRO A C 1
ATOM 645 O O . PRO A 1 83 ? 7.931 -0.743 5.973 1.00 94.38 83 PRO A O 1
ATOM 648 N N . ILE A 1 84 ? 5.868 -0.067 5.387 1.00 91.75 84 ILE A N 1
ATOM 649 C CA . ILE A 1 84 ? 5.926 1.239 6.055 1.00 91.75 84 ILE A CA 1
ATOM 650 C C . ILE A 1 84 ? 5.058 1.222 7.312 1.00 91.75 84 ILE A C 1
ATOM 652 O O . ILE A 1 84 ? 3.975 0.638 7.317 1.00 91.75 84 ILE A O 1
ATOM 656 N N . VAL A 1 85 ? 5.516 1.876 8.378 1.00 90.69 85 VAL A N 1
ATOM 657 C CA . VAL A 1 85 ? 4.746 2.051 9.617 1.00 90.69 85 VAL A CA 1
ATOM 658 C C . VAL A 1 85 ? 4.294 3.503 9.707 1.00 90.69 85 VAL A C 1
ATOM 660 O O . VAL A 1 85 ? 5.092 4.422 9.540 1.00 90.69 85 VAL A O 1
ATOM 663 N N . VAL A 1 86 ? 3.003 3.709 9.950 1.00 87.81 86 VAL A N 1
ATOM 664 C CA . VAL A 1 86 ? 2.357 5.027 9.973 1.00 87.81 86 VAL A CA 1
ATOM 665 C C . VAL A 1 86 ? 1.785 5.271 11.356 1.00 87.81 86 VAL A C 1
ATOM 667 O O . VAL A 1 86 ? 0.943 4.497 11.794 1.00 87.81 86 VAL A O 1
ATOM 670 N N . ASP A 1 87 ? 2.198 6.333 12.044 1.00 84.56 87 ASP A N 1
ATOM 671 C CA . ASP A 1 87 ? 1.580 6.712 13.321 1.00 84.56 87 ASP A CA 1
ATOM 672 C C . ASP A 1 87 ? 0.174 7.297 13.076 1.00 84.56 87 ASP A C 1
ATOM 674 O O . ASP A 1 87 ? 0.004 8.256 12.311 1.00 84.56 87 ASP A O 1
ATOM 678 N N . THR A 1 88 ? -0.846 6.722 13.720 1.00 72.44 88 THR A N 1
ATOM 679 C CA . THR A 1 88 ? -2.253 7.119 13.541 1.00 72.44 88 THR A CA 1
ATOM 680 C C . THR A 1 88 ? -2.567 8.492 14.125 1.00 72.44 88 THR A C 1
ATOM 682 O O . THR A 1 88 ? -3.567 9.101 13.747 1.00 72.44 88 THR A O 1
ATOM 685 N N . ARG A 1 89 ? -1.719 9.014 15.017 1.00 64.69 89 ARG A N 1
ATOM 686 C CA . ARG A 1 89 ? -1.868 10.350 15.613 1.00 64.69 89 ARG A CA 1
ATOM 687 C C . ARG A 1 89 ? -1.439 11.456 14.662 1.00 64.69 89 ARG A C 1
ATOM 689 O O . ARG A 1 89 ? -1.943 12.570 14.762 1.00 64.69 89 ARG A O 1
ATOM 696 N N . ASN A 1 90 ? -0.525 11.142 13.747 1.00 56.56 90 ASN A N 1
ATOM 697 C CA . ASN A 1 90 ? 0.140 12.151 12.932 1.00 56.56 90 ASN A CA 1
ATOM 698 C C . ASN A 1 90 ? -0.348 12.151 11.481 1.00 56.56 90 ASN A C 1
ATOM 700 O O . ASN A 1 90 ? -0.172 13.162 10.805 1.00 56.56 90 ASN A O 1
ATOM 704 N N . GLY A 1 91 ? -0.941 11.053 10.983 1.00 53.16 91 GLY A N 1
ATOM 705 C CA . GLY A 1 91 ? -1.462 10.937 9.605 1.00 53.16 91 GLY A CA 1
ATOM 706 C C . GLY A 1 91 ? -0.435 11.240 8.499 1.00 53.16 91 GLY A C 1
ATOM 707 O O . GLY A 1 91 ? -0.785 11.330 7.327 1.00 53.16 91 GLY A O 1
ATOM 708 N N . ARG A 1 92 ? 0.828 11.453 8.879 1.00 51.66 92 ARG A N 1
ATOM 709 C CA . ARG A 1 92 ? 1.960 11.945 8.096 1.00 51.66 92 ARG A CA 1
ATOM 710 C C . ARG A 1 92 ? 3.199 11.327 8.746 1.00 51.66 92 ARG A C 1
ATOM 712 O O . ARG A 1 92 ? 3.355 11.423 9.963 1.00 51.66 92 ARG A O 1
ATOM 719 N N . CYS A 1 93 ? 4.018 10.629 7.963 1.00 44.25 93 CYS A N 1
ATOM 720 C CA . CYS A 1 93 ? 5.202 9.915 8.452 1.00 44.25 93 CYS A CA 1
ATOM 721 C C . CYS A 1 93 ? 6.168 10.818 9.235 1.00 44.25 93 CYS A C 1
ATOM 723 O O . CYS A 1 93 ? 6.352 11.980 8.867 1.00 44.25 93 CYS A O 1
ATOM 725 N N . SER A 1 94 ? 6.808 10.235 10.254 1.00 42.78 94 SER A N 1
ATOM 726 C CA . SER A 1 94 ? 8.107 10.662 10.791 1.00 42.78 94 SER A CA 1
ATOM 727 C C . SER A 1 94 ? 9.245 10.152 9.918 1.00 42.78 94 SER A C 1
ATOM 729 O O . SER A 1 94 ? 9.136 8.970 9.514 1.00 42.78 94 SER A O 1
#

Secondary structure (DSSP, 8-state):
-EEEEEETTEEEEEEEEEEETTTEEEEEEGGG-EEEE-SSSEEEE-TTT--EEEEEE-SSEEEEEEES-GGGBSTTGGGG---EEEETTTSS--

Mean predicted aligned error: 4.29 Å

Nearest PDB structures (foldseek):
  6f8z-assembly2_C  TM=4.367E-01  e=8.648E-01  Bacteroides thetaiotaomicron
  6f90-assembly2_B  TM=4.408E-01  e=1.129E+00  Bacteroides thetaiotaomicron
  6f8z-assembly2_B  TM=4.401E-01  e=1.256E+00  Bacteroides thetaiotaomicron
  4bq8-assembly1_C  TM=5.497E-01  e=4.508E+00  Homo sapiens
  8y9c-assembly1_B  TM=5.098E-01  e=8.100E+00  Clostridioides difficile

Radius of gyration: 12.56 Å; Cα contacts (8 Å, |Δi|>4): 203; chains: 1; bounding box: 32×22×32 Å

pLDDT: mean 90.04, std 10.89, range [42.78, 97.69]